Protein AF-A0A2M9PC80-F1 (afdb_monomer)

Structure (mmCIF, N/CA/C/O backbone):
data_AF-A0A2M9PC80-F1
#
_entry.id   AF-A0A2M9PC80-F1
#
loop_
_atom_site.group_PDB
_atom_site.id
_atom_site.type_symbol
_atom_site.label_atom_id
_atom_site.label_alt_id
_atom_site.label_comp_id
_atom_site.label_asym_id
_atom_site.label_entity_id
_atom_site.label_seq_id
_atom_site.pdbx_PDB_ins_code
_atom_site.Cartn_x
_atom_site.Cartn_y
_atom_site.Cartn_z
_atom_site.occupancy
_atom_site.B_iso_or_equiv
_atom_site.auth_seq_id
_atom_site.auth_comp_id
_atom_site.auth_asym_id
_atom_site.auth_atom_id
_atom_site.pdbx_PDB_model_num
ATOM 1 N N . MET A 1 1 ? -22.838 31.612 -26.597 1.00 39.31 1 MET A N 1
ATOM 2 C CA . MET A 1 1 ? -21.892 30.481 -26.700 1.00 39.31 1 MET A CA 1
ATOM 3 C C . MET A 1 1 ? -20.828 30.707 -25.640 1.00 39.31 1 MET A C 1
ATOM 5 O O . MET A 1 1 ? -20.029 31.615 -25.805 1.00 39.31 1 MET A O 1
ATOM 9 N N . SER A 1 2 ? -20.911 30.006 -24.509 1.00 43.25 2 SER A N 1
ATOM 10 C CA . SER A 1 2 ? -19.987 30.171 -23.380 1.00 43.25 2 SER A CA 1
ATOM 11 C C . SER A 1 2 ? -19.175 28.886 -23.263 1.00 43.25 2 SER A C 1
ATOM 13 O O . SER A 1 2 ? -19.738 27.840 -22.950 1.00 43.25 2 SER A O 1
ATOM 15 N N . VAL A 1 3 ? -17.888 28.942 -23.604 1.00 48.50 3 VAL A N 1
ATOM 16 C CA . VAL A 1 3 ? -16.959 27.821 -23.426 1.00 48.50 3 VAL A CA 1
ATOM 17 C C . VAL A 1 3 ? -16.407 27.950 -22.011 1.00 48.50 3 VAL A C 1
ATOM 19 O O . VAL A 1 3 ? -15.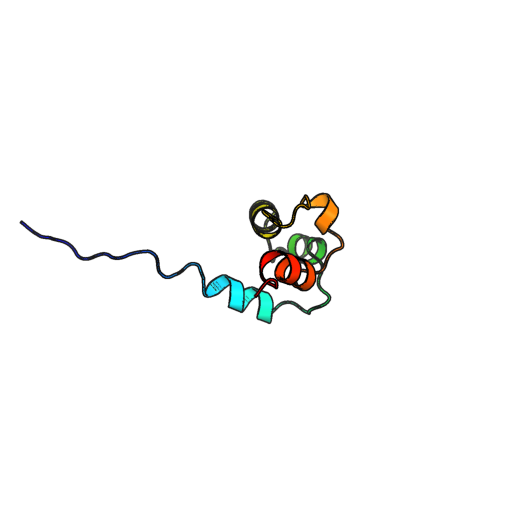523 28.762 -21.742 1.00 48.50 3 VAL A O 1
ATOM 22 N N . CYS A 1 4 ? -17.004 27.213 -21.076 1.00 51.00 4 CYS A N 1
ATOM 23 C CA . CYS A 1 4 ? -16.484 27.119 -19.722 1.00 51.00 4 CYS A CA 1
ATOM 24 C C . CYS A 1 4 ? -15.191 26.303 -19.735 1.00 51.00 4 CYS A C 1
ATOM 26 O O . CYS A 1 4 ? -15.143 25.173 -20.214 1.00 51.00 4 CYS A O 1
ATOM 28 N N . HIS A 1 5 ? -14.155 26.937 -19.197 1.00 54.62 5 HIS A N 1
ATOM 29 C CA . HIS A 1 5 ? -12.903 26.337 -18.782 1.00 54.62 5 HIS A CA 1
ATOM 30 C C . HIS A 1 5 ? -13.155 25.152 -17.851 1.00 54.62 5 HIS A C 1
ATOM 32 O O . HIS A 1 5 ? -14.030 25.212 -16.987 1.00 54.62 5 HIS A O 1
ATOM 38 N N . GLY A 1 6 ? -12.311 24.136 -17.953 1.00 45.56 6 GLY A N 1
ATOM 39 C CA . GLY A 1 6 ? -12.208 23.127 -16.915 1.00 45.56 6 GLY A CA 1
ATOM 40 C C . GLY A 1 6 ? -11.378 21.960 -17.392 1.00 45.56 6 GLY A C 1
ATOM 41 O O . GLY A 1 6 ? -11.946 20.951 -17.778 1.00 45.56 6 GLY A O 1
ATOM 42 N N . LEU A 1 7 ? -10.050 22.107 -17.384 1.00 57.69 7 LEU A N 1
ATOM 43 C CA . LEU A 1 7 ? -9.164 20.956 -17.227 1.00 57.69 7 LEU A CA 1
ATOM 44 C C . LEU A 1 7 ? -9.396 20.404 -15.816 1.00 57.69 7 LEU A C 1
ATOM 46 O O . LEU A 1 7 ? -9.160 21.153 -14.865 1.00 57.69 7 LEU A O 1
ATOM 50 N N . PRO A 1 8 ? -9.776 19.130 -15.631 1.00 51.78 8 PRO A N 1
ATOM 51 C CA . PRO A 1 8 ? -9.782 18.572 -14.297 1.00 51.78 8 PRO A CA 1
ATOM 52 C C .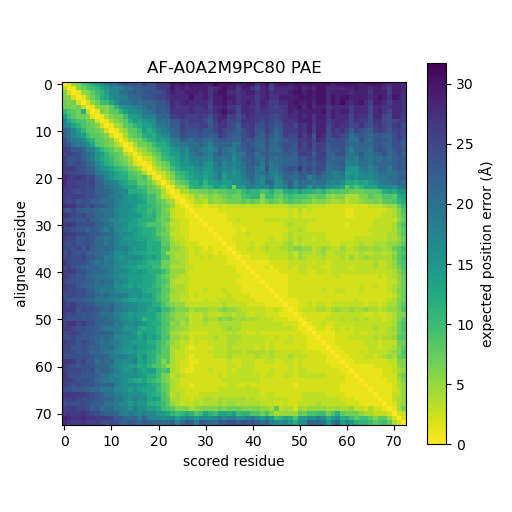 PRO A 1 8 ? -9.177 17.175 -14.353 1.00 51.78 8 PRO A C 1
ATOM 54 O O . PRO A 1 8 ? -9.945 16.231 -14.418 1.00 51.78 8 PRO A O 1
ATOM 57 N N . LEU A 1 9 ? -7.845 17.019 -14.388 1.00 49.38 9 LEU A N 1
ATOM 58 C CA . LEU A 1 9 ? -7.209 15.769 -13.924 1.00 49.38 9 LEU A CA 1
ATOM 59 C C . LEU A 1 9 ? -5.669 15.812 -13.888 1.00 49.38 9 LEU A C 1
ATOM 61 O O . LEU A 1 9 ? -4.992 14.948 -14.429 1.00 49.38 9 LEU A O 1
ATOM 65 N N . VAL A 1 10 ? -5.079 16.789 -13.201 1.00 54.38 10 VAL A N 1
ATOM 66 C CA . VAL A 1 10 ? -3.677 16.672 -12.749 1.00 54.38 10 VAL A CA 1
ATOM 67 C C . VAL A 1 10 ? -3.678 16.719 -11.226 1.00 54.38 10 VAL A C 1
ATOM 69 O O . VAL A 1 10 ? -3.266 17.701 -10.627 1.00 54.38 10 VAL A O 1
ATOM 72 N N . PHE A 1 11 ? -4.258 15.698 -10.589 1.00 47.78 11 PHE A N 1
ATOM 73 C CA . PHE A 1 11 ? -4.302 15.611 -9.120 1.00 47.78 11 PHE A CA 1
ATOM 74 C C . PHE A 1 11 ? -4.199 14.185 -8.556 1.00 47.78 11 PHE A C 1
ATOM 76 O O . PHE A 1 11 ? -4.455 13.984 -7.374 1.00 47.78 11 PHE A O 1
ATOM 83 N N . ALA A 1 12 ? -3.802 13.188 -9.354 1.00 49.34 12 ALA A N 1
ATOM 84 C CA . ALA A 1 12 ? -3.715 11.800 -8.876 1.00 49.34 12 ALA A CA 1
ATOM 85 C C . ALA A 1 12 ? -2.282 11.302 -8.615 1.00 49.34 12 ALA A C 1
ATOM 87 O O . ALA A 1 12 ? -2.098 10.369 -7.843 1.00 49.34 12 ALA A O 1
ATOM 88 N N . THR A 1 13 ? -1.252 11.922 -9.196 1.00 48.97 13 THR A N 1
ATOM 89 C CA . THR A 1 13 ? 0.136 11.431 -9.082 1.00 48.97 13 THR A CA 1
ATOM 90 C C . THR A 1 13 ? 0.898 11.958 -7.864 1.00 48.97 13 THR A C 1
ATOM 92 O O . THR A 1 13 ? 1.842 11.317 -7.419 1.00 48.97 13 THR A O 1
ATOM 95 N N . GLY A 1 14 ? 0.493 13.090 -7.276 1.00 40.81 14 GLY A N 1
ATOM 96 C CA . GLY A 1 14 ? 1.211 13.692 -6.141 1.00 40.81 14 GLY A CA 1
ATOM 97 C C . GLY A 1 14 ? 0.822 13.147 -4.762 1.00 40.81 14 GLY A C 1
ATOM 98 O O . GLY A 1 14 ? 1.637 13.152 -3.843 1.00 40.81 14 GLY A O 1
ATOM 99 N N . LEU A 1 15 ? -0.412 12.659 -4.600 1.00 45.28 15 LEU A N 1
ATOM 100 C CA . LEU A 1 15 ? -0.920 12.243 -3.286 1.00 45.28 15 LEU A CA 1
ATOM 101 C C . LEU A 1 15 ? -0.385 10.866 -2.856 1.00 45.28 15 LEU A C 1
ATOM 103 O O . LEU A 1 15 ? -0.264 10.591 -1.666 1.00 45.28 15 LEU A O 1
ATOM 107 N N . ILE A 1 16 ? 0.001 10.031 -3.824 1.00 51.78 16 ILE A N 1
ATOM 108 C CA . ILE A 1 16 ? 0.572 8.699 -3.582 1.00 51.78 16 ILE A CA 1
ATOM 109 C C . ILE A 1 16 ? 2.037 8.816 -3.122 1.00 51.78 16 ILE A C 1
ATOM 111 O O . ILE A 1 16 ? 2.439 8.144 -2.174 1.00 51.78 16 ILE A O 1
ATOM 115 N N . ALA A 1 17 ? 2.812 9.742 -3.702 1.00 47.72 17 ALA A N 1
ATOM 116 C CA . ALA A 1 17 ? 4.197 10.003 -3.291 1.00 47.72 17 ALA A CA 1
ATOM 117 C C . ALA A 1 17 ? 4.300 10.552 -1.850 1.00 47.72 17 ALA A C 1
ATOM 119 O O . ALA A 1 17 ? 5.242 10.242 -1.119 1.00 47.72 17 ALA A O 1
ATOM 120 N N . GLY A 1 18 ? 3.300 11.324 -1.406 1.00 43.19 18 GLY A N 1
ATOM 121 C CA . GLY A 1 18 ? 3.206 11.802 -0.023 1.00 43.19 18 GLY A CA 1
ATOM 122 C C . GLY A 1 18 ? 2.836 10.709 0.987 1.00 43.19 18 GLY A C 1
ATOM 123 O O . GLY A 1 18 ? 3.327 10.731 2.112 1.00 43.19 18 GLY A O 1
ATOM 124 N N . ALA A 1 19 ? 2.022 9.726 0.589 1.00 47.72 19 ALA A N 1
ATOM 125 C CA . ALA A 1 19 ? 1.623 8.621 1.464 1.00 47.72 19 ALA A CA 1
ATOM 126 C C . ALA A 1 19 ? 2.756 7.605 1.693 1.00 47.72 19 ALA A C 1
ATOM 128 O O . ALA A 1 19 ? 2.884 7.071 2.793 1.00 47.72 19 ALA A O 1
ATOM 129 N N . ALA A 1 20 ? 3.620 7.387 0.696 1.00 48.94 20 ALA A N 1
ATOM 130 C CA . ALA A 1 20 ? 4.807 6.542 0.844 1.00 48.94 20 ALA A CA 1
ATOM 131 C C . ALA A 1 20 ? 5.869 7.158 1.778 1.00 48.94 20 ALA A C 1
ATOM 133 O O . ALA A 1 20 ? 6.613 6.432 2.427 1.00 48.94 20 ALA A O 1
ATOM 134 N N . SER A 1 21 ? 5.904 8.491 1.893 1.00 46.38 21 SER A N 1
ATOM 135 C CA . SER A 1 21 ? 6.874 9.226 2.723 1.00 46.38 21 SER A CA 1
ATOM 136 C C . SER A 1 21 ? 6.504 9.280 4.216 1.00 46.38 21 SER A C 1
ATOM 138 O O . SER A 1 21 ? 7.317 9.707 5.031 1.00 46.38 21 SER A O 1
ATOM 140 N N . ALA A 1 22 ? 5.275 8.892 4.578 1.00 50.00 22 ALA A N 1
ATOM 141 C CA . ALA A 1 22 ? 4.777 8.878 5.958 1.00 50.00 22 ALA A CA 1
ATOM 142 C C . ALA A 1 22 ? 4.658 7.461 6.546 1.00 50.00 22 ALA A C 1
ATOM 144 O O . ALA A 1 22 ? 4.288 7.314 7.712 1.00 50.00 22 ALA A O 1
ATOM 145 N N . HIS A 1 23 ? 4.938 6.427 5.749 1.00 55.12 23 HIS A N 1
ATOM 146 C CA . HIS A 1 23 ? 4.991 5.057 6.234 1.00 55.12 23 HIS A CA 1
ATOM 147 C C . HIS A 1 23 ? 6.414 4.721 6.667 1.00 55.12 23 HIS A C 1
ATOM 149 O O . HIS A 1 23 ? 7.350 4.927 5.895 1.00 55.12 23 HIS A O 1
ATOM 155 N N . ASP A 1 24 ? 6.578 4.171 7.873 1.00 66.25 24 ASP A N 1
ATOM 156 C CA . ASP A 1 24 ? 7.822 3.493 8.230 1.00 66.25 24 ASP A CA 1
ATOM 157 C C . ASP A 1 24 ? 8.153 2.478 7.123 1.00 66.25 24 ASP A C 1
ATOM 159 O O . ASP A 1 24 ? 7.259 1.725 6.719 1.00 66.25 24 ASP A O 1
ATOM 163 N N . PRO A 1 25 ? 9.402 2.436 6.623 1.00 68.62 25 PRO A N 1
ATOM 164 C CA . PRO A 1 25 ? 9.793 1.583 5.497 1.00 68.62 25 PRO A CA 1
ATOM 165 C C . PRO A 1 25 ? 9.600 0.089 5.785 1.00 68.62 25 PRO A C 1
ATOM 167 O O . PRO A 1 25 ? 9.568 -0.714 4.862 1.00 68.62 25 PRO A O 1
ATOM 170 N N . SER A 1 26 ? 9.446 -0.273 7.059 1.00 80.81 26 SER A N 1
ATOM 171 C CA . SER A 1 26 ? 9.144 -1.618 7.540 1.00 80.81 26 SER A CA 1
ATOM 172 C C . SER A 1 26 ? 7.652 -1.940 7.613 1.00 80.81 26 SER A C 1
ATOM 174 O O . SER A 1 26 ? 7.310 -3.058 7.978 1.00 80.81 26 SER A O 1
ATOM 176 N N . THR A 1 27 ? 6.758 -0.985 7.340 1.00 87.81 27 THR A N 1
ATOM 177 C CA . THR A 1 27 ? 5.324 -1.226 7.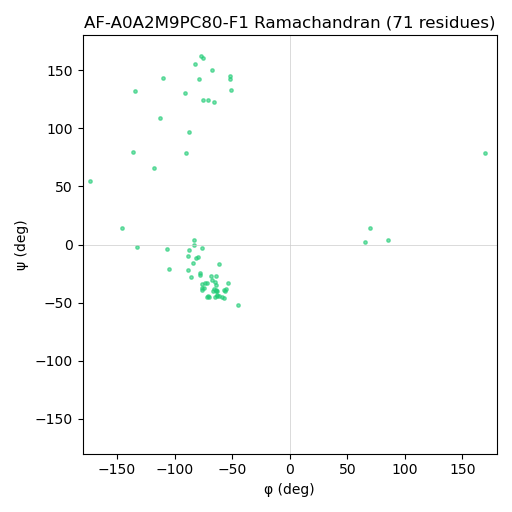518 1.00 87.81 27 THR A CA 1
ATOM 178 C C . THR A 1 27 ? 4.786 -2.088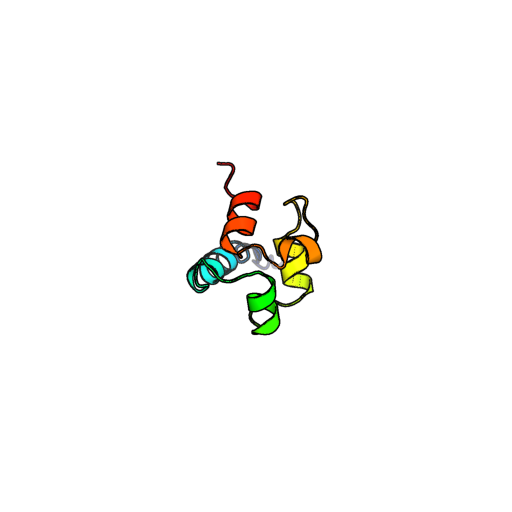 6.395 1.00 87.81 27 THR A C 1
ATOM 180 O O . THR A 1 27 ? 4.899 -1.746 5.212 1.00 87.81 27 THR A O 1
ATOM 183 N N . THR A 1 28 ? 4.165 -3.191 6.784 1.00 92.00 28 THR A N 1
ATOM 184 C CA . THR A 1 28 ? 3.541 -4.141 5.868 1.00 92.00 28 THR A CA 1
ATOM 185 C C . THR A 1 28 ? 2.213 -3.628 5.316 1.00 92.00 28 THR A C 1
ATOM 187 O O . THR A 1 28 ? 1.560 -2.741 5.885 1.00 92.00 28 THR A O 1
ATOM 190 N N . LEU A 1 29 ? 1.779 -4.206 4.194 1.00 88.69 29 LEU A N 1
ATOM 191 C CA . LEU A 1 29 ? 0.455 -3.947 3.628 1.00 88.69 29 LEU A CA 1
ATOM 192 C C . LEU A 1 29 ? -0.659 -4.244 4.646 1.00 88.69 29 LEU A C 1
ATOM 194 O O . LEU A 1 29 ? -1.603 -3.463 4.782 1.00 88.69 29 LEU A O 1
ATOM 198 N N . SER A 1 30 ? -0.516 -5.324 5.415 1.00 89.56 30 SER A N 1
ATOM 199 C CA . SER A 1 30 ? -1.474 -5.719 6.454 1.00 89.56 30 SER A CA 1
ATOM 200 C C . SER A 1 30 ? -1.557 -4.714 7.589 1.00 89.56 30 SER A C 1
ATOM 202 O O . SER A 1 30 ? -2.653 -4.338 7.998 1.00 89.56 30 SER A O 1
ATOM 204 N N . GLU A 1 31 ? -0.416 -4.234 8.085 1.00 89.94 31 GLU A N 1
ATOM 205 C CA . GLU A 1 31 ? -0.378 -3.223 9.144 1.00 89.94 31 GLU A CA 1
ATOM 206 C C . GLU A 1 31 ? -0.995 -1.902 8.681 1.00 89.94 31 GLU A C 1
ATOM 208 O O . GLU A 1 31 ? -1.744 -1.270 9.425 1.00 89.94 31 GLU A O 1
ATOM 213 N N . SER A 1 32 ? -0.740 -1.509 7.431 1.00 88.19 32 SER A N 1
ATOM 214 C CA . SER A 1 32 ? -1.355 -0.341 6.798 1.00 88.19 32 SER A CA 1
ATOM 21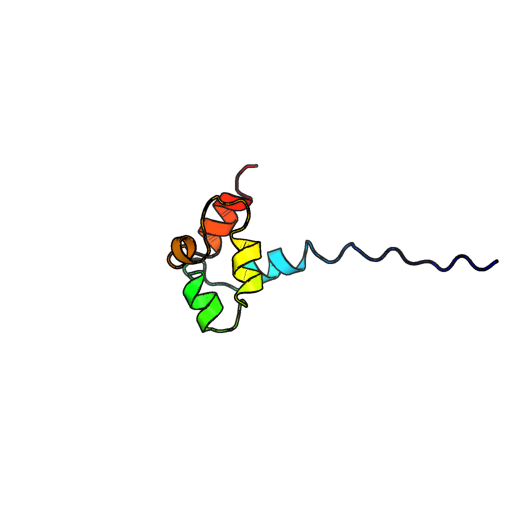5 C C . SER A 1 32 ? -2.886 -0.439 6.765 1.00 88.19 32 SER A C 1
ATOM 217 O O . SER A 1 32 ? -3.586 0.522 7.109 1.00 88.19 32 SER A O 1
ATOM 219 N N . MET A 1 33 ? -3.413 -1.611 6.395 1.00 88.81 33 MET A N 1
ATOM 220 C CA . MET A 1 33 ? -4.853 -1.875 6.371 1.00 88.81 33 MET A CA 1
ATOM 221 C C . MET A 1 33 ? -5.454 -1.954 7.778 1.00 88.81 33 MET A C 1
ATOM 223 O O . MET A 1 33 ? -6.477 -1.325 8.047 1.00 88.81 33 MET A O 1
ATOM 227 N N . ALA A 1 34 ? -4.796 -2.659 8.701 1.00 88.69 34 ALA A N 1
ATOM 228 C CA . ALA A 1 34 ? -5.233 -2.806 10.089 1.00 88.69 34 ALA A CA 1
ATOM 229 C C . ALA A 1 34 ? -5.234 -1.468 10.848 1.00 88.69 34 ALA A C 1
ATOM 231 O O . ALA A 1 34 ? -6.117 -1.216 11.666 1.00 88.69 34 ALA A O 1
ATOM 232 N N . ALA A 1 35 ? -4.286 -0.579 10.541 1.00 86.81 35 ALA A N 1
ATOM 233 C CA . ALA A 1 35 ? -4.229 0.778 11.077 1.00 86.81 35 ALA A CA 1
ATOM 234 C C . ALA A 1 35 ? -5.246 1.739 10.429 1.00 86.81 35 ALA A C 1
ATOM 236 O O . ALA A 1 35 ? -5.299 2.911 10.806 1.00 86.81 35 ALA A O 1
ATOM 237 N N . GLY A 1 36 ? -6.024 1.287 9.436 1.00 86.12 36 GLY A N 1
ATOM 238 C CA . GLY A 1 36 ? -6.987 2.113 8.703 1.00 86.12 36 GLY A CA 1
ATOM 239 C C . GLY A 1 36 ? -6.346 3.168 7.796 1.00 86.12 36 GLY A C 1
ATOM 240 O O . GLY A 1 36 ? -7.029 4.087 7.348 1.00 86.12 36 GLY A O 1
ATOM 241 N N . ARG A 1 37 ? -5.039 3.058 7.521 1.00 85.25 37 ARG A N 1
ATOM 242 C CA . ARG A 1 37 ? -4.302 3.967 6.626 1.00 85.25 37 ARG A CA 1
ATOM 243 C C . ARG A 1 37 ? -4.571 3.647 5.156 1.00 85.25 37 ARG A C 1
ATOM 245 O O . ARG A 1 37 ? -4.485 4.533 4.311 1.00 85.25 37 ARG A O 1
ATOM 252 N N . MET A 1 38 ? -4.924 2.396 4.862 1.00 86.81 38 MET A N 1
ATOM 253 C CA . MET A 1 38 ? -5.263 1.910 3.529 1.00 86.81 38 MET A CA 1
ATOM 254 C C . MET A 1 38 ? -6.534 1.062 3.591 1.00 86.81 38 MET A C 1
ATOM 256 O O . MET A 1 38 ? -6.675 0.192 4.439 1.00 86.81 38 MET A O 1
ATOM 260 N N . SER A 1 39 ? -7.487 1.325 2.700 1.00 88.56 39 SER A N 1
ATOM 261 C CA . SER A 1 39 ? -8.688 0.487 2.576 1.00 88.56 39 SER A CA 1
ATOM 262 C C . SER A 1 39 ? -8.389 -0.747 1.723 1.00 88.56 39 SER A C 1
ATOM 264 O O . SER A 1 39 ? -7.543 -0.664 0.838 1.00 88.56 39 SER A O 1
ATOM 266 N N . GLN A 1 40 ? -9.141 -1.837 1.898 1.00 86.75 40 GLN A N 1
ATOM 267 C CA . GLN A 1 40 ? -9.057 -3.033 1.041 1.00 86.75 40 GLN A CA 1
ATOM 268 C C . GLN A 1 40 ? -9.012 -2.708 -0.472 1.00 86.75 40 GLN A C 1
ATOM 270 O O . GLN A 1 40 ? -8.038 -3.092 -1.113 1.00 86.75 40 GLN A O 1
ATOM 275 N N . PRO A 1 41 ? -9.937 -1.903 -1.045 1.00 88.69 41 PRO A N 1
ATOM 276 C CA . PRO A 1 41 ? -9.875 -1.552 -2.469 1.00 88.69 41 PRO A CA 1
ATOM 277 C C . PRO A 1 41 ? -8.642 -0.731 -2.853 1.00 88.69 41 PRO A C 1
ATOM 279 O O . PRO A 1 41 ? -8.194 -0.780 -3.994 1.00 88.69 41 PRO A O 1
ATOM 282 N N . ALA A 1 42 ? -8.077 0.037 -1.918 1.00 86.31 42 ALA A N 1
ATOM 283 C CA . ALA A 1 42 ? -6.839 0.766 -2.165 1.00 86.31 42 ALA A CA 1
ATOM 284 C C . ALA A 1 42 ? -5.631 -0.182 -2.163 1.00 86.31 42 ALA A C 1
ATOM 286 O O . ALA A 1 42 ? -4.751 -0.014 -3.000 1.00 86.31 42 ALA A O 1
ATOM 287 N N . ALA A 1 43 ? -5.617 -1.190 -1.285 1.00 88.81 43 ALA A N 1
ATOM 288 C CA . ALA A 1 43 ? -4.598 -2.235 -1.273 1.00 88.81 43 ALA A CA 1
ATOM 289 C C . ALA A 1 43 ? -4.631 -3.067 -2.561 1.00 88.81 43 ALA A C 1
ATOM 291 O O . ALA A 1 43 ? -3.586 -3.256 -3.173 1.00 88.81 43 ALA A O 1
ATOM 292 N N . GLU A 1 44 ? -5.817 -3.461 -3.037 1.00 89.75 44 GLU A N 1
ATOM 293 C CA . GLU A 1 44 ? -5.992 -4.168 -4.318 1.00 89.75 44 GLU A CA 1
ATOM 294 C C . GLU A 1 44 ? -5.419 -3.366 -5.494 1.00 89.75 44 GLU A C 1
ATOM 296 O O . GLU A 1 44 ? -4.670 -3.886 -6.317 1.00 89.75 44 GLU A O 1
ATOM 301 N N . GLN A 1 45 ? -5.711 -2.064 -5.552 1.00 88.00 45 GLN A N 1
ATOM 302 C CA . GLN A 1 45 ? -5.157 -1.182 -6.582 1.00 88.00 45 GLN A CA 1
ATOM 303 C C . GLN A 1 45 ? -3.650 -0.971 -6.433 1.00 88.00 45 GLN A C 1
ATOM 305 O O . GLN A 1 45 ? -2.965 -0.751 -7.432 1.00 88.00 45 GLN A O 1
ATOM 310 N N . PHE A 1 46 ? -3.135 -1.016 -5.205 1.00 86.25 46 PHE A N 1
ATOM 311 C CA . PHE A 1 46 ? -1.722 -0.827 -4.902 1.00 86.25 46 PHE A CA 1
ATOM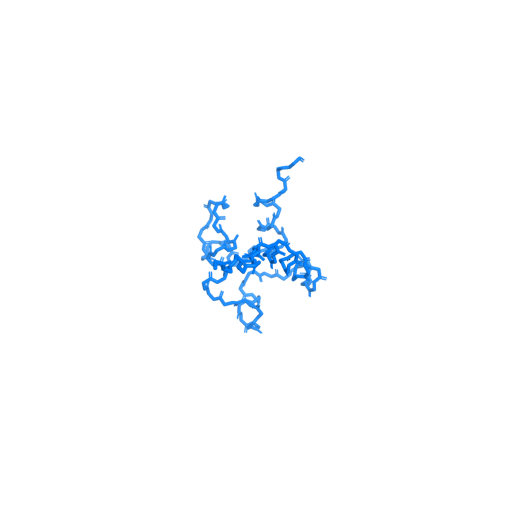 312 C C . PHE A 1 46 ? -0.886 -2.026 -5.359 1.00 86.25 46 PHE A C 1
ATOM 314 O O . PHE A 1 46 ? 0.115 -1.839 -6.050 1.00 86.25 46 PHE A O 1
ATOM 321 N N . VAL A 1 47 ? -1.351 -3.243 -5.070 1.00 90.44 47 VAL A N 1
ATOM 322 C CA . VAL A 1 47 ? -0.710 -4.491 -5.518 1.00 90.44 47 VAL A CA 1
ATOM 323 C C . VAL A 1 47 ? -1.036 -4.842 -6.970 1.00 90.44 47 VAL A C 1
ATOM 325 O O . VAL A 1 47 ? -0.395 -5.705 -7.557 1.00 90.44 47 VAL A O 1
ATOM 328 N N . ALA A 1 48 ? -1.996 -4.164 -7.606 1.00 87.44 48 ALA A N 1
ATOM 329 C CA . ALA A 1 48 ? -2.263 -4.385 -9.023 1.00 87.44 48 ALA A CA 1
ATOM 330 C C . ALA A 1 48 ? -0.970 -4.264 -9.855 1.00 87.44 48 ALA A C 1
ATOM 332 O O . ALA A 1 48 ? -0.122 -3.411 -9.602 1.00 87.44 48 ALA A O 1
ATOM 333 N N . HIS A 1 49 ? -0.826 -5.109 -10.874 1.00 84.19 49 HIS A N 1
ATOM 334 C CA . HIS A 1 49 ? 0.345 -5.140 -11.763 1.00 84.19 49 HIS A CA 1
ATOM 335 C C . HIS A 1 49 ? 1.683 -5.551 -11.122 1.00 84.19 49 HIS A C 1
ATOM 337 O O . HIS A 1 49 ? 2.671 -5.603 -11.846 1.00 84.19 49 HIS A O 1
ATOM 343 N N . THR A 1 50 ? 1.735 -5.903 -9.831 1.00 86.12 50 THR A N 1
ATOM 344 C CA . THR A 1 50 ? 2.939 -6.514 -9.230 1.00 86.12 50 THR A CA 1
ATOM 345 C C . THR A 1 50 ? 3.007 -8.025 -9.453 1.00 86.12 50 THR A C 1
ATOM 347 O O . THR A 1 50 ? 4.067 -8.619 -9.292 1.00 86.12 50 THR A O 1
ATOM 350 N N . GLY A 1 51 ? 1.886 -8.645 -9.842 1.00 86.94 51 GLY A N 1
ATOM 351 C CA . GLY A 1 51 ? 1.765 -10.098 -9.993 1.00 86.94 51 GLY A CA 1
ATOM 352 C C . GLY A 1 51 ? 1.417 -10.835 -8.699 1.00 86.94 51 GLY A C 1
ATOM 353 O O . GLY A 1 51 ? 1.338 -12.057 -8.736 1.00 86.94 51 GLY A O 1
ATOM 354 N N . TYR A 1 52 ? 1.184 -10.102 -7.606 1.00 87.50 52 TYR A N 1
ATOM 355 C CA . TYR A 1 52 ? 0.758 -10.633 -6.313 1.00 87.50 52 TYR A CA 1
ATOM 356 C C . TYR A 1 52 ? -0.689 -10.246 -6.020 1.00 87.50 52 TYR A C 1
ATOM 358 O O . TYR A 1 52 ? -1.110 -9.118 -6.301 1.00 87.50 52 TYR A O 1
ATOM 366 N N . ASP A 1 53 ? -1.433 -11.154 -5.399 1.00 89.50 53 ASP A N 1
ATOM 367 C CA . ASP A 1 53 ? -2.705 -10.816 -4.769 1.00 89.50 53 ASP A CA 1
ATOM 368 C C . ASP A 1 53 ? -2.484 -10.103 -3.425 1.00 89.50 53 ASP A C 1
ATOM 370 O O . ASP A 1 53 ? -1.413 -10.178 -2.819 1.00 89.50 53 ASP A O 1
ATOM 374 N N . VAL A 1 54 ? -3.520 -9.417 -2.920 1.00 87.06 54 VAL A N 1
ATOM 375 C CA . VAL A 1 54 ? -3.441 -8.726 -1.617 1.00 87.06 54 VAL A CA 1
ATOM 376 C C . VAL A 1 54 ? -3.023 -9.691 -0.514 1.00 87.06 54 VAL A C 1
ATOM 378 O O . VAL A 1 54 ? -2.234 -9.286 0.328 1.00 87.06 54 VAL A O 1
ATOM 381 N N . ASP A 1 55 ? -3.512 -10.938 -0.553 1.00 88.88 55 ASP A N 1
ATOM 382 C CA . ASP A 1 55 ? -3.213 -11.984 0.432 1.00 88.88 55 ASP A CA 1
ATOM 383 C C . ASP A 1 55 ? -1.729 -12.379 0.447 1.00 88.88 55 ASP A C 1
ATOM 385 O O . ASP A 1 55 ? -1.137 -12.524 1.511 1.00 88.88 55 ASP A O 1
ATOM 389 N N . GLU A 1 56 ? -1.106 -12.460 -0.731 1.00 89.69 56 GLU A N 1
ATOM 390 C CA . GLU A 1 56 ? 0.314 -12.791 -0.886 1.00 89.69 56 GLU A CA 1
ATOM 391 C C . GLU A 1 56 ? 1.217 -11.605 -0.526 1.00 89.69 56 GLU A C 1
ATOM 393 O O . GLU A 1 56 ? 2.299 -11.774 0.032 1.00 89.69 56 GLU A O 1
ATOM 398 N N . ALA A 1 57 ? 0.754 -10.386 -0.809 1.00 89.44 57 ALA A N 1
ATOM 399 C 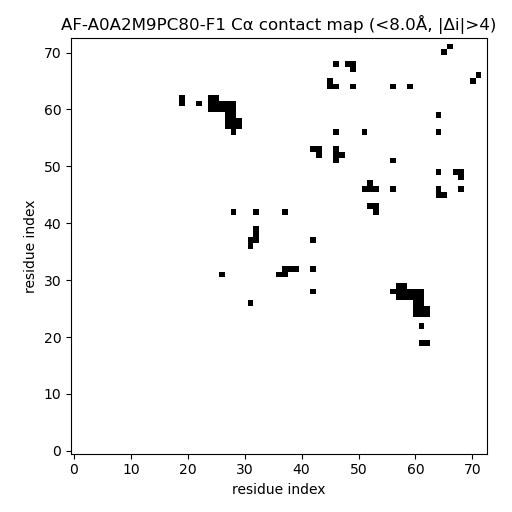CA . ALA A 1 57 ? 1.468 -9.152 -0.507 1.00 89.44 57 ALA A CA 1
ATOM 400 C C . ALA A 1 57 ? 1.262 -8.662 0.940 1.00 89.44 57 ALA A C 1
ATOM 402 O O . ALA A 1 57 ? 1.824 -7.634 1.323 1.00 89.44 57 ALA A O 1
ATOM 403 N N . GLN A 1 58 ? 0.474 -9.373 1.758 1.00 88.94 58 GLN A N 1
ATOM 404 C CA . GLN A 1 58 ? 0.148 -8.991 3.139 1.00 88.94 58 GLN A CA 1
ATOM 405 C C . GLN A 1 58 ? 1.386 -8.806 4.019 1.00 88.94 58 GLN A C 1
ATOM 407 O O . GLN A 1 58 ? 1.415 -7.885 4.840 1.00 88.94 58 GLN A O 1
ATOM 412 N N . GLU A 1 59 ? 2.386 -9.670 3.850 1.00 91.00 59 GLU A N 1
ATOM 413 C CA . GLU A 1 59 ? 3.636 -9.662 4.619 1.00 91.00 59 GLU A CA 1
ATOM 414 C C . GLU A 1 59 ? 4.710 -8.765 3.989 1.00 91.00 59 GLU A C 1
ATOM 416 O O . GLU A 1 59 ? 5.731 -8.486 4.614 1.00 91.00 59 GLU A O 1
ATOM 421 N N . MET A 1 60 ? 4.478 -8.284 2.765 1.00 90.75 60 MET A N 1
ATOM 422 C CA . MET A 1 60 ? 5.401 -7.398 2.069 1.00 90.75 60 MET A CA 1
ATOM 423 C C . MET A 1 60 ? 5.253 -5.975 2.589 1.00 90.75 60 MET A C 1
ATOM 425 O O . MET A 1 60 ? 4.150 -5.488 2.875 1.00 90.75 60 MET A O 1
ATOM 429 N N . THR A 1 61 ? 6.376 -5.274 2.685 1.00 91.44 61 THR A N 1
ATOM 430 C CA . THR A 1 61 ? 6.346 -3.858 3.022 1.00 91.44 61 THR A CA 1
ATOM 431 C C . THR A 1 61 ? 5.716 -3.052 1.894 1.00 91.44 61 THR A C 1
ATOM 433 O O . THR A 1 61 ? 5.838 -3.363 0.707 1.00 91.44 61 THR A O 1
ATOM 436 N N . ILE A 1 62 ? 5.072 -1.944 2.263 1.00 88.19 62 ILE A N 1
ATOM 437 C CA . ILE A 1 62 ? 4.564 -0.959 1.300 1.00 88.19 62 ILE A CA 1
ATOM 438 C C . ILE A 1 62 ? 5.690 -0.511 0.348 1.00 88.19 62 ILE A C 1
ATOM 440 O O . ILE A 1 62 ? 5.435 -0.250 -0.827 1.00 88.19 62 ILE A O 1
ATOM 444 N N . ASN A 1 63 ? 6.933 -0.451 0.841 1.00 86.94 63 ASN A N 1
ATOM 445 C CA . ASN A 1 63 ? 8.104 -0.084 0.052 1.00 86.94 63 ASN A CA 1
ATOM 446 C C . ASN A 1 63 ? 8.495 -1.170 -0.963 1.00 86.94 63 ASN A C 1
ATOM 448 O O . ASN A 1 63 ? 8.711 -0.843 -2.123 1.00 86.94 63 ASN A O 1
ATOM 452 N N . GLU A 1 64 ? 8.50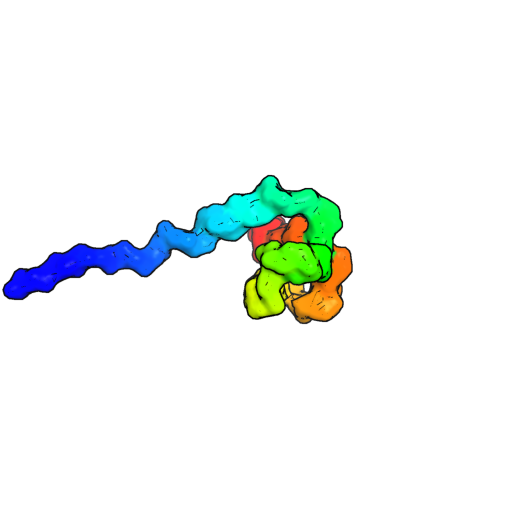9 -2.448 -0.576 1.00 89.12 64 GLU A N 1
ATOM 453 C CA . GLU A 1 64 ? 8.782 -3.562 -1.497 1.00 89.12 64 GLU A CA 1
ATOM 454 C C . GLU A 1 64 ? 7.751 -3.640 -2.624 1.00 89.12 64 GLU A C 1
ATOM 456 O O . GLU A 1 64 ? 8.118 -3.763 -3.790 1.00 89.12 64 GLU A O 1
ATOM 461 N N . ILE A 1 65 ? 6.463 -3.494 -2.300 1.00 88.00 65 ILE A N 1
ATOM 462 C CA . ILE A 1 65 ? 5.387 -3.483 -3.302 1.00 88.00 65 ILE A CA 1
ATOM 463 C C . ILE A 1 65 ? 5.560 -2.288 -4.250 1.00 88.00 65 ILE A C 1
ATOM 465 O O . ILE A 1 65 ? 5.447 -2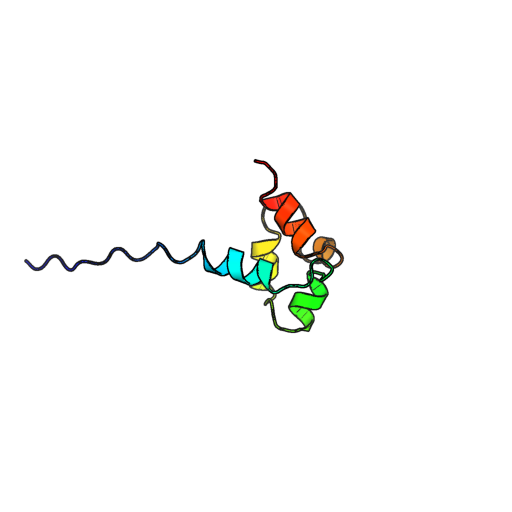.436 -5.468 1.00 88.00 65 ILE A O 1
ATOM 469 N N . ALA A 1 66 ? 5.878 -1.106 -3.710 1.00 86.44 66 ALA A N 1
ATOM 470 C CA . ALA A 1 66 ? 6.155 0.084 -4.508 1.00 86.44 66 ALA A CA 1
ATOM 471 C C . ALA A 1 66 ? 7.388 -0.095 -5.409 1.00 86.44 66 ALA A C 1
ATOM 473 O O . ALA A 1 66 ? 7.361 0.325 -6.563 1.00 86.44 66 ALA A O 1
ATOM 474 N N . PHE A 1 67 ? 8.441 -0.742 -4.910 1.00 87.00 67 PHE A N 1
ATOM 475 C CA . PHE A 1 67 ? 9.651 -1.041 -5.668 1.00 87.00 67 PHE A CA 1
ATOM 476 C C . PHE A 1 67 ? 9.383 -2.045 -6.794 1.00 87.00 67 PHE A C 1
ATOM 478 O O . PHE A 1 67 ? 9.850 -1.851 -7.906 1.00 87.00 67 PHE A O 1
ATOM 485 N N . ILE A 1 68 ? 8.570 -3.074 -6.566 1.00 87.19 68 ILE A N 1
ATOM 486 C CA . ILE A 1 68 ? 8.177 -4.009 -7.633 1.00 87.19 68 ILE A CA 1
ATOM 487 C C . ILE A 1 68 ? 7.334 -3.298 -8.695 1.00 87.19 68 ILE A C 1
ATOM 489 O O . ILE A 1 68 ? 7.474 -3.556 -9.887 1.00 87.19 68 ILE A O 1
ATOM 493 N N . ARG A 1 69 ? 6.454 -2.390 -8.268 1.00 83.38 69 ARG A N 1
ATOM 494 C CA . ARG A 1 69 ? 5.536 -1.686 -9.163 1.00 83.38 69 ARG A CA 1
ATOM 495 C C . ARG A 1 69 ? 6.196 -0.578 -9.989 1.00 83.38 69 ARG A C 1
ATOM 497 O O . ARG A 1 69 ? 5.779 -0.341 -11.121 1.00 83.38 69 ARG A O 1
ATOM 504 N N . TRP A 1 70 ? 7.141 0.150 -9.399 1.00 82.12 70 TRP A N 1
ATOM 505 C CA . TRP A 1 70 ? 7.693 1.396 -9.947 1.00 82.12 70 TRP A CA 1
ATOM 506 C C . TRP A 1 70 ? 9.224 1.473 -9.917 1.00 82.12 70 TRP A C 1
ATOM 508 O O . TRP A 1 70 ? 9.774 2.480 -10.344 1.00 82.12 70 TRP A O 1
ATOM 518 N N . GLY A 1 71 ? 9.911 0.465 -9.380 1.00 73.50 71 GLY A N 1
ATOM 519 C CA . GLY A 1 71 ? 11.374 0.415 -9.286 1.00 73.50 71 GLY A CA 1
ATOM 520 C C . GLY A 1 71 ? 12.075 -0.068 -10.558 1.00 73.50 71 GLY A C 1
ATOM 521 O O . GLY A 1 71 ? 13.295 -0.198 -10.541 1.00 73.50 71 GLY A O 1
ATOM 522 N N . ASP A 1 72 ? 11.327 -0.325 -11.634 1.00 54.72 72 ASP A N 1
ATOM 523 C CA . ASP A 1 72 ? 11.855 -0.534 -12.987 1.00 54.72 72 ASP A CA 1
ATOM 524 C C . ASP A 1 72 ? 11.911 0.832 -13.711 1.00 54.72 72 ASP A C 1
ATOM 526 O O . ASP A 1 72 ? 10.998 1.191 -14.455 1.00 54.72 72 ASP A O 1
ATOM 530 N N . ASP A 1 73 ? 12.942 1.630 -13.406 1.00 50.06 73 ASP A N 1
ATOM 531 C CA . ASP A 1 73 ? 13.434 2.762 -14.219 1.00 50.06 73 ASP A CA 1
ATOM 532 C C . ASP A 1 73 ? 14.965 2.677 -14.335 1.00 50.06 73 ASP A C 1
ATOM 534 O O . ASP A 1 73 ? 15.630 2.455 -13.292 1.00 50.06 73 ASP A O 1
#

pLDDT: mean 73.73, std 18.53, range [39.31, 92.0]

Foldseek 3Di:
DDDDDDDPDPPDPPVVVVLCVPDDQQAALQNCCVVVVAPPVRLQVLLPPLPDGSVRRRNPGSNRSCCSVPVPD

Secondary structure (DSSP, 8-state):
-----------SSHHHHHHHTTS-TT-BHHHHHHTTSS-HHHHHHHHTTTT--TTGGGGSBHHHHHHHHH---

Mean predicted aligned error: 11.9 Å

Sequence (73 aa):
MSVCHGLPLVFATGLIAGAASAHDPSTTLSESMAAGRMSQPAAEQFVAHTGYDVDEAQEMTINEIAFIRWGDD

Radius of gyration: 15.56 Å; Cα contacts (8 Å, |Δi|>4): 54; chains: 1; bounding box: 35×43×38 Å

Solvent-accessible surface area (backbone atoms only — not comparable to full-atom values): 4614 Å² total; per-residue (Å²): 141,82,86,78,84,78,89,84,83,91,73,73,76,65,63,57,62,55,55,61,73,72,47,62,74,78,42,23,44,46,56,36,39,75,70,67,78,36,53,72,73,54,44,48,62,63,36,50,90,56,87,47,53,59,79,73,39,29,81,36,24,54,51,56,53,46,40,66,60,63,56,84,121